Protein AF-A0A818GW05-F1 (afdb_monomer)

Foldseek 3Di:
DPDDDFDDQPNHTQGHDVSCVVCVVVVNNVVSCVVSVVDDDD

Radius of gyr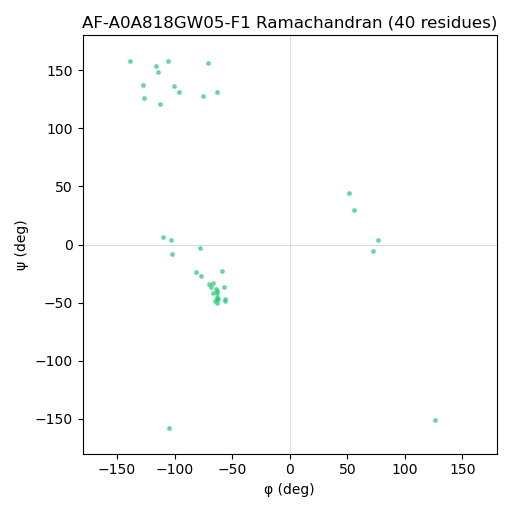ation: 10.7 Å; Cα contacts (8 Å, |Δi|>4): 36; chains: 1; bounding box: 22×13×36 Å

Secondary structure (DSSP, 8-state):
---S--EEETTEEEESHHHHHHHHHTTHHHHHHHHTTSS---

Structure (mmCIF, N/CA/C/O backbone):
data_AF-A0A818GW05-F1
#
_entry.id   AF-A0A818GW05-F1
#
loop_
_atom_site.group_PDB
_atom_site.id
_atom_site.type_symbol
_atom_site.label_atom_id
_atom_site.label_alt_id
_atom_site.label_comp_id
_atom_site.label_asym_id
_atom_site.label_entity_id
_atom_site.label_seq_id
_atom_site.pdbx_PDB_ins_code
_atom_site.Cartn_x
_atom_site.Cartn_y
_atom_site.Cartn_z
_atom_site.occupancy
_atom_site.B_iso_or_equiv
_atom_site.auth_seq_id
_atom_site.auth_comp_id
_atom_site.auth_asym_id
_atom_site.auth_atom_id
_atom_site.pdbx_PDB_model_num
ATOM 1 N N . ALA A 1 1 ? -2.697 3.010 -16.565 1.00 61.78 1 ALA A N 1
ATOM 2 C CA . ALA A 1 1 ? -1.689 2.046 -16.074 1.00 61.78 1 ALA A CA 1
ATOM 3 C C . ALA A 1 1 ? -2.078 0.660 -16.575 1.00 61.78 1 ALA A C 1
ATOM 5 O O . ALA A 1 1 ? -3.230 0.295 -16.385 1.00 61.78 1 ALA A O 1
ATOM 6 N N . HIS A 1 2 ? -1.169 -0.053 -17.250 1.00 81.44 2 HIS A N 1
ATOM 7 C CA . HIS A 1 2 ? -1.444 -1.322 -17.954 1.00 81.44 2 HIS A CA 1
ATOM 8 C C . HIS A 1 2 ? -0.801 -2.552 -17.287 1.00 81.44 2 HIS A C 1
ATOM 10 O O . HIS A 1 2 ? -0.835 -3.642 -17.847 1.00 81.44 2 HIS A O 1
ATOM 16 N N . THR A 1 3 ? -0.190 -2.382 -16.113 1.00 85.38 3 THR A N 1
ATOM 17 C CA . THR A 1 3 ? 0.579 -3.420 -15.419 1.00 85.38 3 THR A CA 1
ATOM 18 C C . THR A 1 3 ? -0.088 -3.820 -14.104 1.00 85.38 3 THR A C 1
ATOM 20 O O . THR A 1 3 ? -0.749 -3.009 -13.448 1.00 85.38 3 THR A O 1
AT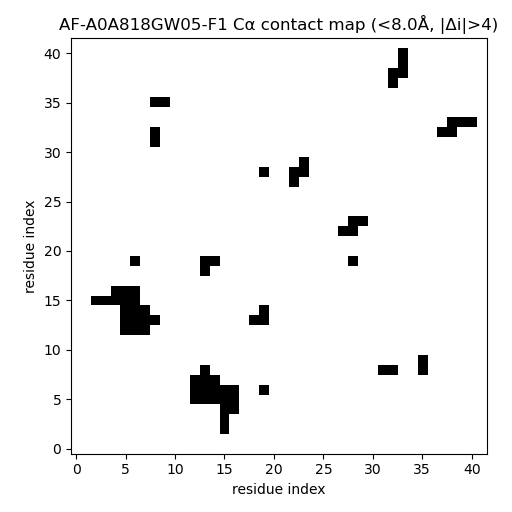OM 23 N N . VAL A 1 4 ? 0.081 -5.090 -13.737 1.00 92.88 4 VAL A N 1
ATOM 24 C CA . VAL A 1 4 ? -0.347 -5.679 -12.461 1.00 92.88 4 VAL A CA 1
ATOM 25 C C . VAL A 1 4 ? 0.888 -6.146 -11.682 1.00 92.88 4 VAL A C 1
ATOM 27 O O . VAL A 1 4 ? 1.900 -6.454 -12.316 1.00 92.88 4 VAL A O 1
ATOM 30 N N . PRO A 1 5 ? 0.838 -6.213 -10.338 1.00 93.88 5 PRO A N 1
ATOM 31 C CA . PRO A 1 5 ? -0.290 -5.904 -9.447 1.00 93.88 5 PRO A CA 1
ATOM 32 C C . PRO A 1 5 ? -0.619 -4.405 -9.357 1.00 93.88 5 PRO A C 1
ATOM 34 O O . PRO A 1 5 ? 0.231 -3.551 -9.595 1.00 93.88 5 PRO A O 1
ATOM 37 N N . ARG A 1 6 ? -1.867 -4.091 -8.987 1.00 95.44 6 ARG A N 1
ATOM 38 C CA . ARG A 1 6 ? -2.317 -2.734 -8.640 1.00 95.44 6 ARG A CA 1
ATOM 39 C C . ARG A 1 6 ? -2.651 -2.706 -7.157 1.00 95.44 6 ARG A C 1
ATOM 41 O O . ARG A 1 6 ? -3.517 -3.458 -6.718 1.00 95.44 6 ARG A O 1
ATOM 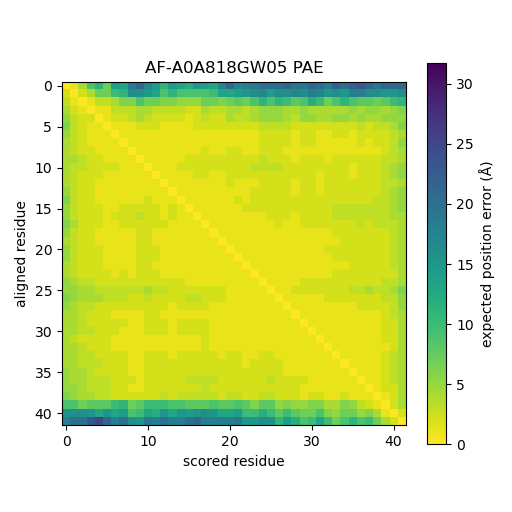48 N N . VAL A 1 7 ? -1.978 -1.846 -6.405 1.00 96.50 7 VAL A N 1
ATOM 49 C CA . VAL A 1 7 ? -2.159 -1.732 -4.956 1.00 96.50 7 VAL A CA 1
ATOM 50 C C . VAL A 1 7 ? -3.057 -0.541 -4.650 1.00 96.50 7 VAL A C 1
ATOM 52 O O . VAL A 1 7 ? -2.933 0.532 -5.252 1.00 96.50 7 VAL A O 1
ATOM 55 N N . PHE A 1 8 ? -3.990 -0.749 -3.725 1.00 97.50 8 PHE A N 1
ATOM 56 C CA . PHE A 1 8 ? -4.950 0.253 -3.292 1.00 97.50 8 PHE A CA 1
ATOM 57 C C . PHE A 1 8 ? -4.919 0.371 -1.775 1.00 97.50 8 PHE A C 1
ATOM 59 O O . PHE A 1 8 ? -4.903 -0.637 -1.074 1.00 97.50 8 PHE A O 1
ATOM 66 N N . ILE A 1 9 ? -4.959 1.606 -1.284 1.00 98.19 9 ILE A N 1
ATOM 67 C CA . ILE A 1 9 ? -5.126 1.923 0.134 1.00 98.19 9 ILE A CA 1
ATOM 68 C C . ILE A 1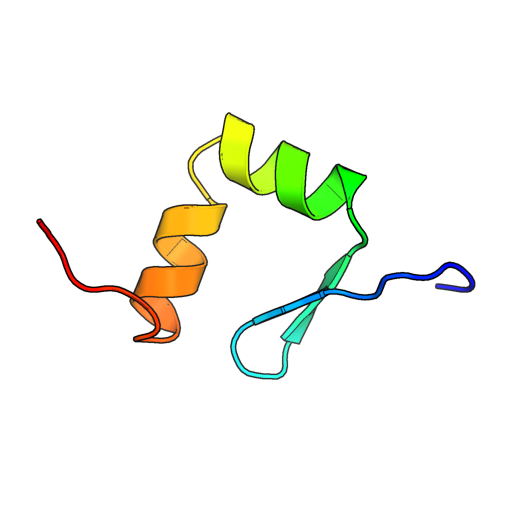 9 ? -6.300 2.889 0.225 1.00 98.19 9 ILE A C 1
ATOM 70 O O . ILE A 1 9 ? -6.331 3.894 -0.487 1.00 98.19 9 ILE A O 1
ATOM 74 N N . ASN A 1 10 ? -7.292 2.558 1.056 1.00 97.06 10 ASN A N 1
ATOM 75 C CA . ASN A 1 10 ? -8.505 3.362 1.234 1.00 97.06 10 ASN A CA 1
ATOM 76 C C . ASN A 1 10 ? -9.199 3.724 -0.103 1.00 97.06 10 ASN A C 1
ATOM 78 O O . ASN A 1 10 ? -9.523 4.877 -0.374 1.00 97.06 10 ASN A O 1
ATOM 82 N N . GLY A 1 11 ? -9.327 2.744 -1.007 1.00 97.00 11 GLY A N 1
ATOM 83 C CA . GLY A 1 11 ? -9.937 2.929 -2.331 1.00 97.00 11 GLY A CA 1
ATOM 84 C C . GLY A 1 11 ? -9.102 3.727 -3.346 1.00 97.00 11 GLY A C 1
ATOM 85 O O . GLY A 1 11 ? -9.473 3.791 -4.517 1.00 97.00 11 GLY A O 1
ATOM 86 N N . LYS A 1 12 ? -7.953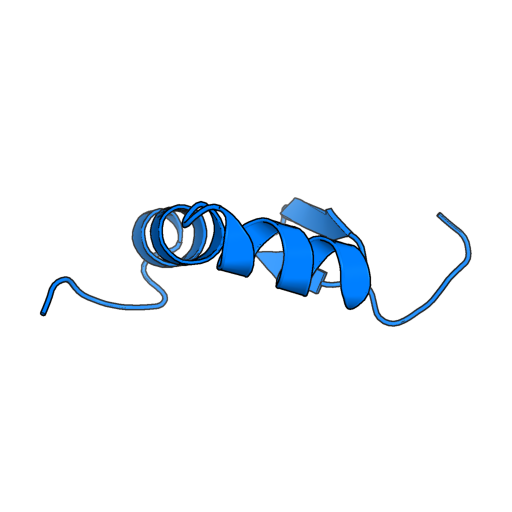 4.293 -2.955 1.00 97.06 12 LYS A N 1
ATOM 87 C CA . LYS A 1 12 ? -7.053 5.036 -3.846 1.00 97.06 12 LYS A CA 1
ATOM 88 C C . LYS A 1 12 ? -5.932 4.138 -4.351 1.00 97.06 12 LYS A C 1
ATOM 90 O O . LYS A 1 12 ? -5.261 3.470 -3.569 1.00 97.06 12 LYS A O 1
ATOM 95 N N . CYS A 1 13 ? -5.691 4.151 -5.661 1.00 96.62 13 CYS A N 1
ATOM 96 C CA . CYS A 1 13 ? -4.573 3.407 -6.228 1.00 96.62 13 CYS A CA 1
ATOM 97 C C . CYS A 1 13 ? -3.242 4.115 -5.956 1.00 96.62 13 CYS A C 1
ATOM 99 O O . CYS A 1 13 ? -3.100 5.293 -6.288 1.00 96.62 13 CYS A O 1
ATOM 101 N N . ILE A 1 14 ? -2.274 3.382 -5.403 1.00 96.50 14 ILE A N 1
ATOM 102 C CA . ILE A 1 14 ? -0.936 3.896 -5.075 1.00 96.50 14 ILE A CA 1
ATOM 103 C C . ILE A 1 14 ? 0.147 3.477 -6.078 1.00 96.50 14 ILE A C 1
ATOM 105 O O . ILE A 1 14 ? 1.254 3.996 -6.008 1.00 96.50 14 ILE A O 1
ATOM 109 N N . GLY A 1 15 ? -0.167 2.580 -7.020 1.00 96.00 15 GLY A N 1
ATOM 110 C CA . GLY A 1 15 ? 0.789 2.078 -8.009 1.00 96.00 15 GLY A CA 1
ATOM 111 C C . GLY A 1 15 ? 0.875 0.553 -8.037 1.00 96.00 15 GLY A C 1
ATOM 112 O O . GLY A 1 15 ? -0.124 -0.127 -7.784 1.00 96.00 15 GLY A O 1
ATOM 113 N N . GLY A 1 16 ? 2.043 0.030 -8.406 1.00 96.62 16 GLY A N 1
ATOM 114 C CA . GLY A 1 16 ? 2.392 -1.391 -8.357 1.00 96.62 16 GLY A CA 1
ATOM 115 C C . GLY A 1 16 ? 3.330 -1.748 -7.199 1.00 96.62 16 GLY A C 1
ATOM 116 O O . GLY A 1 16 ? 3.413 -1.033 -6.198 1.00 96.62 16 GLY A O 1
ATOM 117 N N . GLY A 1 17 ? 4.041 -2.871 -7.330 1.00 96.06 17 GLY A N 1
ATOM 118 C CA . GLY A 1 17 ? 4.978 -3.350 -6.303 1.00 96.06 17 GLY A CA 1
ATOM 119 C C . GLY A 1 17 ? 6.137 -2.381 -6.049 1.00 96.06 17 GLY A C 1
ATOM 120 O O . GLY A 1 17 ? 6.396 -2.026 -4.901 1.00 96.06 17 GLY A O 1
ATOM 121 N N . ASP A 1 18 ? 6.771 -1.882 -7.112 1.00 96.62 18 ASP A N 1
ATOM 122 C CA . ASP A 1 18 ? 7.894 -0.941 -7.003 1.00 96.62 18 ASP A CA 1
ATOM 123 C C . ASP A 1 18 ? 7.484 0.378 -6.342 1.00 96.62 18 ASP A C 1
ATOM 125 O O . ASP A 1 18 ? 8.206 0.892 -5.485 1.00 96.62 18 ASP A O 1
ATOM 129 N N . ASP A 1 19 ? 6.296 0.889 -6.680 1.00 97.12 19 ASP A N 1
ATOM 130 C CA . ASP A 1 19 ? 5.727 2.092 -6.067 1.00 97.12 19 ASP A CA 1
ATOM 131 C C . ASP A 1 19 ? 5.463 1.883 -4.570 1.00 97.12 19 ASP A C 1
ATOM 133 O O . ASP A 1 19 ? 5.770 2.751 -3.752 1.00 97.12 19 ASP A O 1
ATOM 137 N N . THR A 1 20 ? 4.945 0.706 -4.202 1.00 97.62 20 THR A N 1
ATOM 138 C CA . THR A 1 20 ? 4.699 0.327 -2.801 1.00 97.62 20 THR A CA 1
ATOM 139 C C . THR A 1 20 ? 6.013 0.262 -2.021 1.00 97.62 20 THR A C 1
ATOM 141 O O . THR A 1 20 ? 6.126 0.848 -0.947 1.00 97.62 20 THR A O 1
ATOM 144 N N . MET A 1 21 ? 7.054 -0.355 -2.588 1.00 97.88 21 MET A N 1
ATOM 145 C CA . MET A 1 21 ? 8.383 -0.400 -1.969 1.00 97.88 21 MET A CA 1
ATOM 146 C C . MET A 1 21 ? 9.049 0.980 -1.897 1.00 97.88 21 MET A C 1
ATOM 148 O O . MET A 1 21 ? 9.797 1.264 -0.963 1.00 97.88 21 MET A O 1
ATOM 152 N N . ALA A 1 22 ? 8.800 1.857 -2.870 1.00 98.31 22 ALA A N 1
ATOM 153 C CA . ALA A 1 22 ? 9.279 3.234 -2.835 1.00 98.31 22 ALA A CA 1
ATOM 154 C C . ALA A 1 22 ? 8.566 4.078 -1.765 1.00 98.31 22 ALA A C 1
ATOM 156 O O . ALA A 1 22 ? 9.196 4.967 -1.195 1.00 98.31 22 ALA A O 1
ATOM 157 N N . LEU A 1 23 ? 7.281 3.820 -1.497 1.00 98.25 23 LEU A N 1
ATOM 158 C CA . LEU A 1 23 ? 6.529 4.417 -0.388 1.00 98.25 23 LEU A CA 1
ATOM 159 C C . LEU A 1 23 ? 7.068 3.952 0.969 1.00 98.25 23 LEU A C 1
ATOM 161 O O . LEU A 1 23 ? 7.230 4.774 1.867 1.00 98.25 23 LEU A O 1
ATOM 165 N N . GLU A 1 24 ? 7.390 2.665 1.096 1.00 98.31 24 GLU A N 1
ATOM 166 C CA . GLU A 1 24 ? 7.969 2.102 2.319 1.00 98.31 24 GLU A CA 1
ATOM 167 C C . GLU A 1 24 ? 9.339 2.713 2.626 1.00 98.31 24 GLU A C 1
ATOM 169 O O . GLU A 1 24 ? 9.557 3.256 3.704 1.00 98.31 24 GLU A O 1
ATOM 174 N N . ARG A 1 25 ? 10.250 2.745 1.642 1.00 98.38 25 ARG A N 1
ATOM 175 C CA . ARG A 1 25 ? 11.611 3.288 1.830 1.00 98.38 25 ARG A CA 1
ATOM 176 C C . ARG A 1 25 ? 11.655 4.754 2.269 1.00 98.38 25 ARG A C 1
ATOM 178 O O . ARG A 1 25 ? 12.669 5.181 2.811 1.00 98.38 25 ARG A O 1
ATOM 185 N N . ARG A 1 26 ? 10.600 5.529 2.008 1.00 97.25 26 ARG A N 1
ATOM 186 C CA . ARG A 1 26 ? 10.494 6.941 2.414 1.00 97.25 26 ARG A CA 1
ATOM 187 C C . ARG A 1 26 ? 9.590 7.166 3.633 1.00 97.25 26 ARG A C 1
ATOM 189 O O . ARG A 1 26 ? 9.364 8.316 3.988 1.00 97.25 26 ARG A O 1
ATOM 196 N N . GLY A 1 27 ? 9.061 6.099 4.239 1.00 96.56 27 GLY A N 1
ATOM 197 C CA . GLY A 1 27 ? 8.178 6.148 5.413 1.00 96.56 27 GLY A CA 1
ATOM 198 C C . GLY A 1 27 ? 6.727 6.565 5.131 1.00 96.56 27 GLY A C 1
ATOM 199 O O . GLY A 1 27 ? 5.921 6.684 6.048 1.00 96.56 27 GLY A O 1
ATOM 200 N N . ASP A 1 28 ? 6.356 6.779 3.867 1.00 97.94 28 ASP A N 1
ATOM 201 C CA . ASP A 1 28 ? 5.005 7.218 3.497 1.00 97.94 28 ASP A CA 1
ATOM 202 C C . ASP A 1 28 ? 3.974 6.085 3.547 1.00 97.94 28 ASP A C 1
ATOM 204 O O . ASP A 1 28 ? 2.784 6.352 3.723 1.00 97.94 28 ASP A O 1
ATOM 208 N N . LEU A 1 29 ? 4.399 4.830 3.355 1.00 98.19 29 LEU A N 1
ATOM 209 C CA . LEU A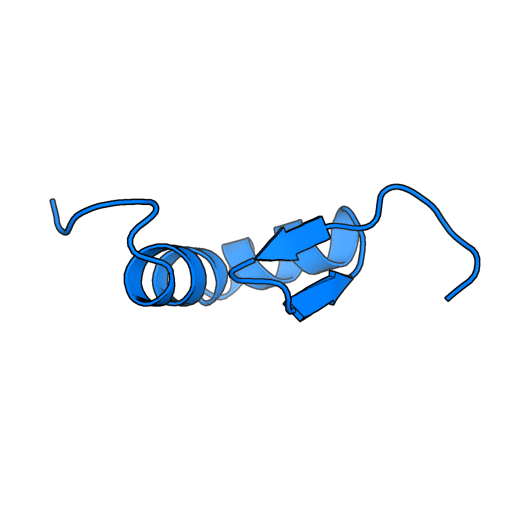 1 29 ? 3.477 3.692 3.357 1.00 98.19 29 LEU A CA 1
ATOM 210 C C . LEU A 1 29 ? 2.803 3.534 4.722 1.00 98.19 29 LEU A C 1
ATOM 212 O O . LEU A 1 29 ? 1.581 3.422 4.792 1.00 98.19 29 LEU A O 1
ATOM 216 N N . GLU A 1 30 ? 3.586 3.602 5.797 1.00 96.88 30 GLU A N 1
ATOM 217 C CA . GLU A 1 30 ? 3.090 3.540 7.170 1.00 96.88 30 GLU A CA 1
ATOM 218 C C . GLU A 1 30 ?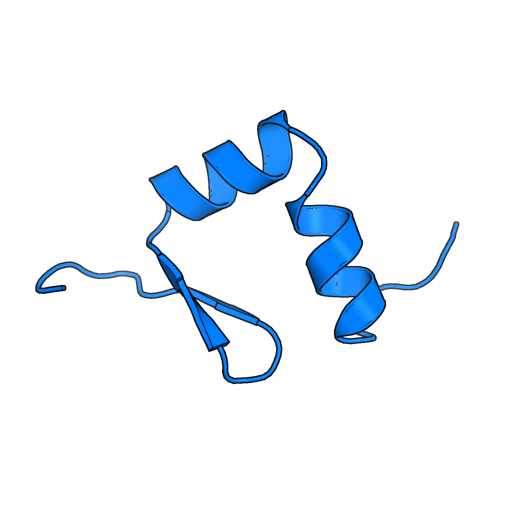 2.047 4.632 7.437 1.00 96.88 30 GLU A C 1
ATOM 220 O O . GLU A 1 30 ? 0.941 4.339 7.894 1.00 96.88 30 GLU A O 1
ATOM 225 N N . ARG A 1 31 ? 2.347 5.882 7.058 1.00 96.69 31 ARG A N 1
ATOM 226 C CA . ARG A 1 31 ? 1.411 7.006 7.188 1.00 96.69 31 ARG A CA 1
ATOM 227 C C . ARG A 1 31 ? 0.085 6.731 6.474 1.00 96.69 31 ARG A C 1
ATOM 229 O O . ARG A 1 31 ? -0.975 6.928 7.063 1.00 96.69 31 ARG A O 1
ATOM 236 N N . LEU A 1 32 ? 0.126 6.239 5.234 1.00 97.50 32 LEU A N 1
ATOM 237 C CA . LEU A 1 32 ? -1.086 5.907 4.473 1.00 97.50 32 LEU A CA 1
ATOM 238 C C . LEU A 1 32 ? -1.896 4.777 5.126 1.00 97.50 32 LEU A C 1
ATOM 240 O O . LEU A 1 32 ? -3.126 4.825 5.130 1.00 97.50 32 LEU A O 1
ATOM 244 N N . LEU A 1 33 ? -1.228 3.765 5.685 1.00 97.62 33 LEU A N 1
ATOM 245 C CA . LEU A 1 33 ? -1.888 2.662 6.387 1.00 97.62 33 LEU A CA 1
ATOM 246 C C . LEU A 1 33 ? -2.539 3.126 7.700 1.00 97.62 33 LEU A C 1
ATOM 248 O O . LEU A 1 33 ? -3.641 2.675 8.018 1.00 97.62 33 LEU A O 1
ATOM 252 N N . ARG A 1 34 ? -1.912 4.063 8.422 1.00 96.50 34 ARG A N 1
ATOM 253 C CA . ARG A 1 34 ? -2.479 4.715 9.616 1.00 96.50 34 ARG A CA 1
ATOM 254 C C . ARG A 1 34 ? -3.708 5.554 9.278 1.00 96.50 34 ARG A C 1
ATOM 256 O O . ARG A 1 34 ? -4.758 5.380 9.892 1.00 96.50 34 ARG A O 1
ATOM 263 N N . GLU A 1 35 ? -3.617 6.404 8.254 1.00 96.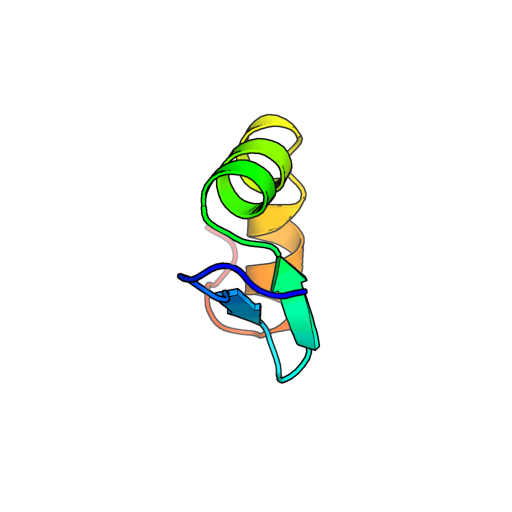00 35 GLU A N 1
ATOM 264 C CA . GLU A 1 35 ? -4.749 7.200 7.750 1.00 96.00 35 GLU A CA 1
ATOM 265 C C . GLU A 1 35 ? -5.929 6.303 7.328 1.00 96.00 35 GLU A C 1
ATOM 267 O O . GLU A 1 35 ? -7.091 6.631 7.572 1.00 96.00 35 GLU A O 1
ATOM 272 N N . ALA A 1 36 ? -5.632 5.135 6.749 1.00 97.50 36 ALA A N 1
ATOM 273 C CA . ALA A 1 36 ? -6.618 4.121 6.383 1.00 97.50 36 ALA A CA 1
ATOM 274 C C . ALA A 1 36 ? -7.119 3.267 7.564 1.00 97.50 36 ALA A C 1
ATOM 276 O O . ALA A 1 36 ? -7.982 2.413 7.359 1.00 97.50 36 ALA A O 1
ATOM 277 N N . LYS A 1 37 ? -6.595 3.472 8.781 1.00 96.12 37 LYS A N 1
ATOM 278 C CA . LYS A 1 37 ? -6.876 2.673 9.988 1.00 96.12 37 LYS A CA 1
ATOM 279 C C . LYS A 1 37 ? -6.605 1.175 9.805 1.00 96.12 37 LYS A C 1
ATOM 281 O O . LYS A 1 37 ? -7.265 0.340 10.418 1.00 96.12 37 LYS A O 1
ATOM 286 N N . ALA A 1 38 ? -5.647 0.834 8.946 1.00 96.81 38 ALA A N 1
ATOM 287 C CA . ALA A 1 38 ? -5.227 -0.543 8.710 1.00 96.81 38 ALA A CA 1
ATOM 288 C C . ALA A 1 38 ? -4.238 -1.038 9.780 1.00 96.81 38 ALA A C 1
ATOM 290 O O . ALA A 1 38 ? -4.130 -2.241 10.004 1.00 96.81 38 ALA A O 1
ATOM 291 N N . ILE A 1 39 ? -3.53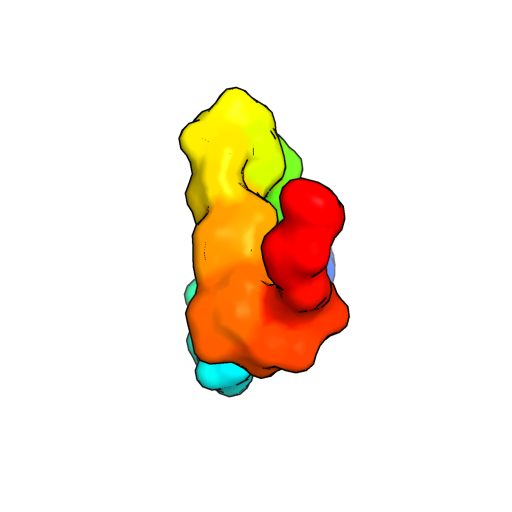0 -0.113 10.435 1.00 95.81 39 ILE A N 1
ATOM 292 C CA . ILE A 1 39 ? -2.576 -0.368 11.522 1.00 95.81 39 ILE A CA 1
ATOM 293 C C . ILE A 1 39 ? -2.740 0.695 12.622 1.00 95.81 39 ILE A C 1
ATOM 295 O O . ILE A 1 39 ? -3.265 1.778 12.359 1.00 95.81 39 ILE A O 1
ATOM 299 N N . VAL A 1 40 ? -2.297 0.384 13.843 1.00 90.94 40 VAL A N 1
ATOM 300 C CA . VAL A 1 40 ? -2.324 1.287 15.013 1.00 90.94 40 VAL A CA 1
ATOM 301 C C . VAL A 1 40 ? -0.929 1.819 15.338 1.00 90.94 40 VAL A C 1
ATOM 303 O O . VAL A 1 40 ? 0.069 1.230 14.916 1.00 90.94 40 VAL A O 1
ATOM 306 N N . ASP A 1 41 ? -0.837 2.948 16.049 1.00 80.62 41 ASP A N 1
ATOM 307 C CA . ASP A 1 41 ? 0.431 3.423 16.631 1.00 80.62 41 ASP A CA 1
ATOM 308 C C . ASP A 1 41 ? 0.919 2.393 17.659 1.00 80.62 41 ASP A C 1
ATOM 310 O O . ASP A 1 41 ? 0.120 1.887 18.450 1.00 80.62 41 ASP A O 1
ATOM 314 N N . LEU A 1 42 ? 2.199 2.022 17.555 1.00 60.66 42 LEU A N 1
ATOM 315 C CA . LEU A 1 42 ? 2.889 1.158 18.516 1.00 60.66 42 LEU A CA 1
ATOM 316 C C . LEU A 1 42 ? 3.435 2.005 19.663 1.00 60.66 42 LEU A C 1
ATOM 318 O O . LEU A 1 42 ? 3.963 3.101 19.366 1.00 60.66 42 LEU A O 1
#

pLDDT: mean 94.0, std 8.33, range [60.66, 98.38]

Mean predicted aligned error: 3.22 Å

Nearest PDB structures (foldseek):
  3fza-assembly1_A  TM=9.565E-01  e=1.904E-02  Populus tremula x Populus tremuloides
  5kqa-assembly1_A  TM=9.095E-01  e=2.361E-02  Polygonaceae
  2e7p-assembly5_D  TM=9.549E-01  e=6.929E-02  Populus tremula x Populus tremuloides
  2e7p-assembly1_B  TM=8.861E-01  e=8.593E-02  Populus tremula x Populus tremuloides
  2ht9-assembly1_B  TM=8.499E-01  e=7.444E-02  Homo sapiens

Sequence (42 aa):
AHTVPRVFINGKCIGGGDDTMALERRGDLERLLREAKAIVDL

Solvent-accessible surface area (backbone atoms only — not comparable to full-atom values): 2691 Å² total; per-residue (Å²): 136,96,70,79,61,74,43,66,58,84,90,40,77,68,43,35,66,70,45,50,52,54,28,47,79,72,56,49,40,60,53,53,34,44,76,55,65,75,50,77,90,130